Protein AF-A0A2P7EB23-F1 (afdb_monomer_lite)

Organism: NCBI:txid1910958

Foldseek 3Di:
DDDPDDLDPDAPVPDDLVSLVVLLVVCVPDDDPRNVVSQVSNVHDPVSSVVSVVVVCQCPDPPNQDPVNVVVVVVVVVVVVVVVVVVVVVVVVVVVVVVVVVVVVVVVVVVCVVDVPPPDD

Sequence (121 aa):
EGELVPARSSSAEEWDSSDKLAAVIQAAGLSGADLGAYCRERGLYPQQLARWRQAAEYANGLDAPSMADQKELQRKNQELIRQNRRLERELQKKEKALAEAAALLLLTKKFDSLWPQERET

Structure (mmCIF, N/CA/C/O backbone):
data_AF-A0A2P7EB23-F1
#
_entry.id   AF-A0A2P7EB23-F1
#
loop_
_atom_site.group_PDB
_atom_site.id
_atom_site.type_symbol
_atom_site.label_atom_id
_atom_site.label_alt_id
_atom_site.label_comp_id
_atom_site.label_asym_id
_atom_site.label_entity_id
_atom_site.label_seq_id
_atom_site.pdbx_PDB_ins_code
_atom_site.Cartn_x
_atom_site.Cartn_y
_atom_site.Cartn_z
_atom_site.occupancy
_atom_site.B_iso_or_equiv
_atom_site.auth_seq_id
_atom_site.auth_comp_id
_atom_site.auth_asym_id
_atom_site.auth_atom_id
_atom_site.pdbx_PDB_model_num
ATOM 1 N N . GLU A 1 1 ? 28.759 -16.636 -24.269 1.00 31.98 1 GLU A N 1
ATOM 2 C CA . GLU A 1 1 ? 27.754 -17.039 -25.271 1.00 31.98 1 GLU A CA 1
ATOM 3 C C . GLU A 1 1 ? 26.409 -16.512 -24.803 1.00 31.98 1 GLU A C 1
ATOM 5 O O . GLU A 1 1 ? 26.141 -16.584 -23.610 1.00 31.98 1 GLU A O 1
ATOM 10 N N . GLY A 1 2 ? 25.655 -15.845 -25.677 1.00 41.59 2 GLY A N 1
ATOM 11 C CA . GLY A 1 2 ? 24.358 -15.267 -25.328 1.00 41.59 2 GLY A CA 1
ATOM 12 C C . GLY A 1 2 ? 23.268 -16.286 -25.607 1.00 41.59 2 GLY A C 1
ATOM 13 O O . GLY A 1 2 ? 22.954 -16.530 -26.769 1.00 41.59 2 GLY A O 1
ATOM 14 N N . GLU A 1 3 ? 22.735 -16.904 -24.559 1.00 39.47 3 GLU A N 1
ATOM 15 C CA . GLU A 1 3 ? 21.598 -17.805 -24.691 1.00 39.47 3 GLU A CA 1
ATOM 16 C C . GLU A 1 3 ? 20.364 -16.979 -25.076 1.00 39.47 3 GLU A C 1
ATOM 18 O O . GLU A 1 3 ? 20.012 -15.997 -24.416 1.00 39.47 3 GLU A O 1
ATOM 23 N N . LEU A 1 4 ? 19.771 -17.314 -26.223 1.00 50.91 4 LEU A N 1
ATOM 24 C CA . LEU A 1 4 ? 18.562 -16.672 -26.718 1.00 50.91 4 LEU A CA 1
ATOM 25 C C . LEU A 1 4 ? 17.441 -16.940 -25.711 1.00 50.91 4 LEU A C 1
ATOM 27 O O . LEU A 1 4 ? 17.071 -18.092 -25.490 1.00 50.91 4 LEU A O 1
ATOM 31 N N . VAL A 1 5 ? 16.923 -15.854 -25.124 1.00 53.50 5 VAL A N 1
ATOM 32 C CA . VAL A 1 5 ? 15.712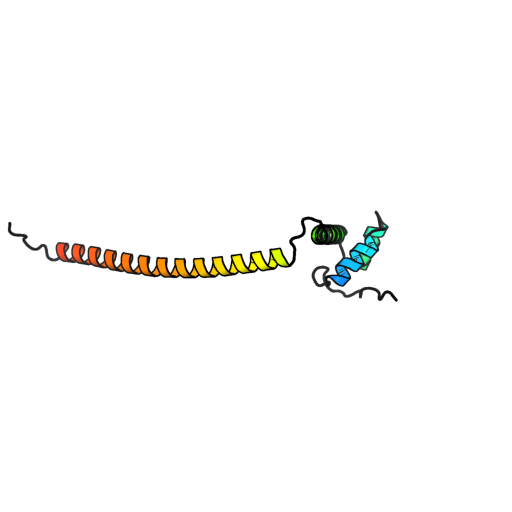 -15.825 -24.291 1.00 53.50 5 VAL A CA 1
ATOM 33 C C . VAL A 1 5 ? 14.680 -16.765 -24.910 1.00 53.50 5 VAL A C 1
ATOM 35 O O . VAL A 1 5 ? 14.418 -16.671 -26.117 1.00 53.50 5 VAL A O 1
ATOM 38 N N . PRO A 1 6 ? 14.133 -17.712 -24.136 1.00 49.56 6 PRO A N 1
ATOM 39 C CA . PRO A 1 6 ? 13.360 -18.783 -24.716 1.00 49.56 6 PRO A CA 1
ATOM 40 C C . PRO A 1 6 ? 12.095 -18.184 -25.330 1.00 49.56 6 PRO A C 1
ATOM 42 O O . PRO A 1 6 ? 11.395 -17.398 -24.694 1.00 49.56 6 PRO A O 1
ATOM 45 N N . ALA A 1 7 ? 11.785 -18.584 -26.564 1.00 47.66 7 ALA A N 1
ATOM 46 C CA . ALA A 1 7 ? 10.492 -18.351 -27.197 1.00 47.66 7 ALA A CA 1
ATOM 47 C C . ALA A 1 7 ? 9.418 -19.184 -26.468 1.00 47.66 7 ALA A C 1
ATOM 49 O O . ALA A 1 7 ? 8.852 -20.129 -27.013 1.00 47.66 7 ALA A O 1
ATOM 50 N N . ARG A 1 8 ? 9.202 -18.914 -25.177 1.00 51.22 8 ARG A N 1
ATOM 51 C CA . ARG A 1 8 ? 8.123 -19.517 -24.404 1.00 51.22 8 ARG A CA 1
ATOM 52 C C . ARG A 1 8 ? 6.855 -18.768 -24.764 1.00 51.22 8 ARG A C 1
ATOM 54 O O . ARG A 1 8 ? 6.814 -17.544 -24.760 1.00 51.22 8 ARG A O 1
ATOM 61 N N . SER A 1 9 ? 5.799 -19.527 -25.012 1.00 53.19 9 SER A N 1
ATOM 62 C CA . SER A 1 9 ? 4.414 -19.072 -25.147 1.00 53.19 9 SER A CA 1
ATOM 63 C C . SER A 1 9 ? 3.842 -18.465 -23.851 1.00 53.19 9 SER A C 1
ATOM 65 O O . SER A 1 9 ? 2.636 -18.524 -23.629 1.00 53.19 9 SER A O 1
ATOM 67 N N . SER A 1 10 ? 4.698 -17.964 -22.958 1.00 56.91 10 SER A N 1
ATOM 68 C CA . SER A 1 10 ? 4.335 -17.314 -21.707 1.00 56.91 10 SER A CA 1
ATOM 69 C C . SER A 1 10 ? 3.987 -15.861 -21.990 1.00 56.91 10 SER A C 1
ATOM 71 O O . SER A 1 10 ? 4.693 -15.179 -22.742 1.00 56.91 10 SER A O 1
ATOM 73 N N . SER A 1 11 ? 2.900 -15.385 -21.387 1.00 64.94 11 SER A N 1
ATOM 74 C CA . SER A 1 11 ? 2.479 -13.992 -21.513 1.00 64.94 11 SER A CA 1
ATOM 75 C C . SER A 1 11 ? 3.629 -13.049 -21.126 1.00 64.94 11 SER A C 1
ATOM 77 O O . SER A 1 11 ? 4.440 -13.369 -20.260 1.00 64.94 11 SER A O 1
ATOM 79 N N . ALA A 1 12 ? 3.724 -11.868 -21.744 1.00 66.56 12 ALA A N 1
ATOM 80 C CA . ALA A 1 12 ? 4.774 -10.881 -21.440 1.00 66.56 12 ALA A CA 1
ATOM 81 C C . ALA A 1 12 ? 4.867 -10.517 -19.936 1.00 66.56 12 ALA A C 1
ATOM 83 O O . ALA A 1 12 ? 5.878 -9.995 -19.462 1.00 66.56 12 ALA A O 1
ATOM 84 N N . GLU A 1 13 ?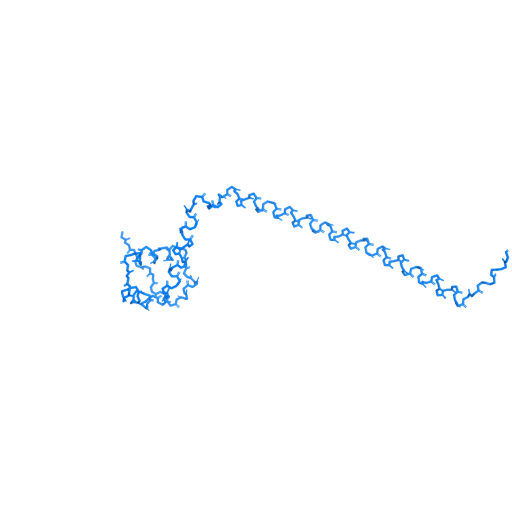 3.802 -10.772 -19.174 1.00 70.00 13 GLU A N 1
ATOM 85 C CA . GLU A 1 13 ? 3.747 -10.581 -17.727 1.00 70.00 13 GLU A CA 1
ATOM 86 C C . GLU A 1 13 ? 4.509 -11.665 -16.954 1.00 70.00 13 GLU A C 1
ATOM 88 O O . GLU A 1 13 ? 5.173 -11.327 -15.972 1.00 70.00 13 GLU A O 1
ATOM 93 N N . GLU A 1 14 ? 4.517 -12.905 -17.447 1.00 79.81 14 GLU A N 1
ATOM 94 C CA . GLU A 1 14 ? 5.216 -14.064 -16.868 1.00 79.81 14 GLU A CA 1
ATOM 95 C C . GLU A 1 14 ? 6.734 -14.055 -17.095 1.00 79.81 14 GLU A C 1
ATOM 97 O O . GLU A 1 14 ? 7.445 -14.855 -16.491 1.00 79.81 14 GLU A O 1
ATOM 102 N N . TRP A 1 15 ? 7.246 -13.155 -17.939 1.00 84.31 15 TRP A N 1
ATOM 103 C CA . TRP A 1 15 ? 8.684 -13.037 -18.180 1.00 84.31 15 TRP A CA 1
ATOM 104 C C . TRP A 1 15 ? 9.406 -12.584 -16.911 1.00 84.31 15 TRP A C 1
ATOM 106 O O . TRP A 1 15 ? 8.949 -11.669 -16.208 1.00 84.31 15 TRP A O 1
ATOM 116 N N . ASP A 1 16 ? 10.555 -13.191 -16.630 1.00 86.25 16 ASP A N 1
ATOM 117 C CA . ASP A 1 16 ? 11.375 -12.782 -15.500 1.00 86.25 16 ASP A CA 1
ATOM 118 C C . ASP A 1 16 ? 12.022 -11.401 -15.747 1.00 86.25 16 ASP A C 1
ATOM 120 O O . ASP A 1 16 ? 11.954 -10.816 -16.836 1.00 86.25 16 ASP A O 1
ATOM 124 N N . SER A 1 17 ? 12.604 -10.804 -14.705 1.00 86.19 17 SER A N 1
ATOM 125 C CA . SER A 1 17 ? 13.216 -9.476 -14.824 1.00 86.19 17 SER A CA 1
ATOM 126 C C . SER A 1 17 ? 14.448 -9.463 -15.734 1.00 86.19 17 SER A C 1
ATOM 128 O O . SER A 1 17 ? 14.761 -8.417 -16.304 1.00 86.19 17 SER A O 1
ATOM 130 N N . SER A 1 18 ? 15.141 -10.598 -15.866 1.00 87.19 18 SER A N 1
ATOM 13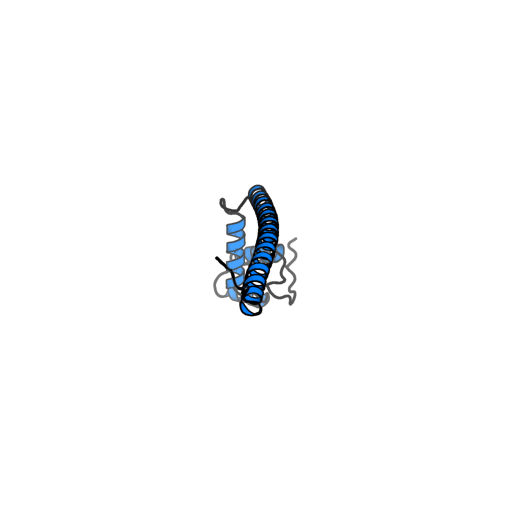1 C CA . SER A 1 18 ? 16.339 -10.736 -16.698 1.00 87.19 18 SER A CA 1
ATOM 132 C C . SER A 1 18 ? 15.966 -10.741 -18.179 1.00 87.19 18 SER A C 1
ATOM 134 O O . SER A 1 18 ? 16.527 -9.976 -18.962 1.00 87.19 18 SER A O 1
ATOM 136 N N . ASP A 1 19 ? 14.951 -11.516 -18.548 1.00 88.81 19 ASP A N 1
ATOM 137 C CA . ASP A 1 19 ? 14.403 -11.629 -19.895 1.00 88.81 19 ASP A CA 1
ATOM 138 C C . ASP A 1 19 ? 13.804 -10.300 -20.363 1.00 88.81 19 ASP A C 1
ATOM 140 O O . ASP A 1 19 ? 14.044 -9.858 -21.491 1.00 88.81 19 ASP A O 1
ATOM 144 N N . LYS A 1 20 ? 13.080 -9.602 -19.475 1.00 90.12 20 LYS A N 1
ATOM 145 C CA . LYS A 1 20 ? 12.561 -8.249 -19.743 1.00 90.12 20 LYS A CA 1
ATOM 146 C C . LYS A 1 20 ? 13.694 -7.263 -20.035 1.00 90.12 20 LYS A C 1
ATOM 148 O O . LYS A 1 20 ? 13.598 -6.487 -20.986 1.00 90.12 20 LYS A O 1
ATOM 153 N N . LEU A 1 21 ? 14.776 -7.306 -19.255 1.00 89.44 21 LEU A N 1
ATOM 154 C CA . LEU A 1 21 ? 15.943 -6.448 -19.466 1.00 89.44 21 LEU A CA 1
ATOM 155 C C . LEU A 1 21 ? 16.675 -6.798 -20.770 1.00 89.44 21 LEU A C 1
ATOM 157 O O . LEU A 1 21 ? 16.976 -5.902 -21.558 1.00 89.44 21 LEU A O 1
ATOM 161 N N . ALA A 1 22 ? 16.912 -8.084 -21.032 1.00 90.69 22 ALA A N 1
ATOM 162 C CA . ALA A 1 22 ? 17.531 -8.556 -22.267 1.00 90.69 22 ALA A CA 1
ATOM 163 C C . ALA A 1 22 ? 16.730 -8.107 -23.496 1.00 90.69 22 ALA A C 1
ATOM 165 O O . ALA A 1 22 ? 17.312 -7.637 -24.475 1.00 90.69 22 ALA A O 1
ATOM 166 N N . ALA A 1 23 ? 15.398 -8.167 -23.422 1.00 91.00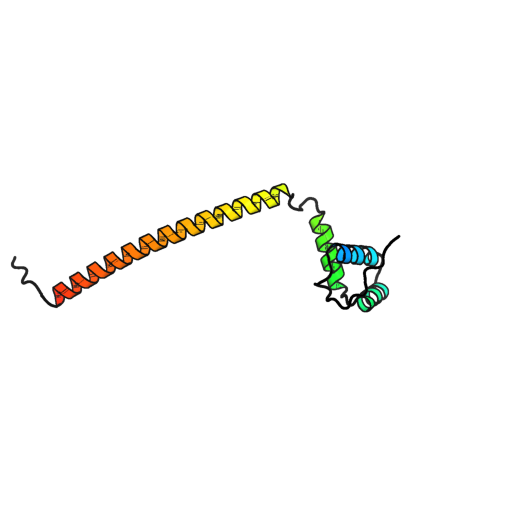 23 ALA A N 1
ATOM 167 C CA . ALA A 1 23 ? 14.538 -7.717 -24.503 1.00 91.00 23 ALA A CA 1
ATOM 168 C C . ALA A 1 23 ? 14.623 -6.205 -24.751 1.00 91.00 23 ALA A C 1
ATOM 170 O O . ALA A 1 23 ? 14.642 -5.783 -25.906 1.00 91.00 23 ALA A O 1
ATOM 171 N N . VAL A 1 24 ? 14.712 -5.396 -23.690 1.00 91.38 24 VAL A N 1
ATOM 172 C CA . VAL A 1 24 ? 14.924 -3.943 -23.796 1.00 91.38 24 VAL A CA 1
ATOM 173 C C . VAL A 1 24 ? 16.286 -3.626 -24.417 1.00 91.38 24 VAL A C 1
ATOM 175 O O . VAL A 1 24 ? 16.364 -2.757 -25.283 1.00 91.38 24 VAL A O 1
ATOM 178 N N . ILE A 1 25 ? 17.344 -4.345 -24.025 1.00 91.00 25 ILE A N 1
ATOM 179 C CA . ILE A 1 25 ? 18.699 -4.160 -24.569 1.00 91.00 25 ILE A CA 1
ATOM 180 C C . ILE A 1 25 ? 18.740 -4.524 -26.058 1.00 91.00 25 ILE A C 1
ATOM 182 O O . ILE A 1 25 ? 19.253 -3.750 -26.863 1.00 91.00 25 ILE A O 1
ATOM 186 N N . GLN A 1 26 ? 18.162 -5.665 -26.443 1.00 90.56 26 GLN A N 1
ATOM 187 C CA . GLN A 1 26 ? 18.097 -6.103 -27.843 1.00 90.56 26 GLN A CA 1
ATOM 188 C C . GLN A 1 26 ? 17.274 -5.138 -28.708 1.00 90.56 26 GLN A C 1
ATOM 190 O O . GLN A 1 26 ? 17.646 -4.851 -29.844 1.00 90.56 26 GLN A O 1
ATOM 195 N N . ALA A 1 27 ? 16.186 -4.592 -28.160 1.00 91.12 27 ALA A N 1
ATOM 196 C CA . ALA A 1 27 ? 15.333 -3.637 -28.858 1.00 91.12 27 ALA A CA 1
ATOM 197 C C . ALA A 1 27 ? 15.896 -2.205 -28.901 1.00 91.12 27 ALA A C 1
ATOM 199 O O . ALA A 1 27 ? 15.368 -1.380 -29.644 1.00 91.12 27 ALA A O 1
ATOM 200 N N . ALA A 1 28 ? 16.952 -1.886 -28.141 1.00 88.19 28 ALA A N 1
ATOM 201 C CA . ALA A 1 28 ? 17.457 -0.517 -27.998 1.00 88.19 28 ALA A CA 1
ATOM 202 C C . ALA A 1 28 ? 17.925 0.113 -29.323 1.00 88.19 28 ALA A C 1
ATOM 204 O O . ALA A 1 28 ? 17.836 1.330 -29.479 1.00 88.19 28 ALA A O 1
ATOM 205 N N . GLY A 1 29 ? 18.403 -0.705 -30.267 1.00 87.81 29 GLY A N 1
ATOM 206 C CA . GLY A 1 29 ? 18.826 -0.270 -31.603 1.00 87.81 29 GLY A CA 1
ATOM 207 C C . GLY A 1 29 ? 17.760 -0.403 -32.696 1.00 87.81 29 GLY A C 1
ATOM 208 O O . GLY A 1 29 ? 18.026 -0.034 -33.838 1.00 87.81 29 GLY A O 1
ATOM 209 N N . LEU A 1 30 ? 16.576 -0.941 -32.385 1.00 90.44 30 LEU A N 1
ATOM 210 C CA . LEU A 1 30 ? 15.527 -1.208 -33.372 1.00 90.44 30 LEU A CA 1
ATOM 211 C C . LEU A 1 30 ? 14.564 -0.024 -33.485 1.00 90.44 30 LEU A C 1
ATOM 213 O O . LEU A 1 30 ? 14.208 0.612 -32.494 1.00 90.44 30 LEU A O 1
ATOM 217 N N . SER A 1 31 ? 14.081 0.249 -34.697 1.00 88.06 31 SER A N 1
ATOM 218 C CA . SER A 1 31 ? 13.094 1.305 -34.938 1.00 88.06 31 SER A CA 1
ATOM 219 C C . SER A 1 31 ? 12.070 0.891 -35.995 1.00 88.06 31 SER A C 1
ATOM 221 O O . SER A 1 31 ? 12.303 -0.027 -36.779 1.00 88.06 31 SER A O 1
ATOM 223 N N .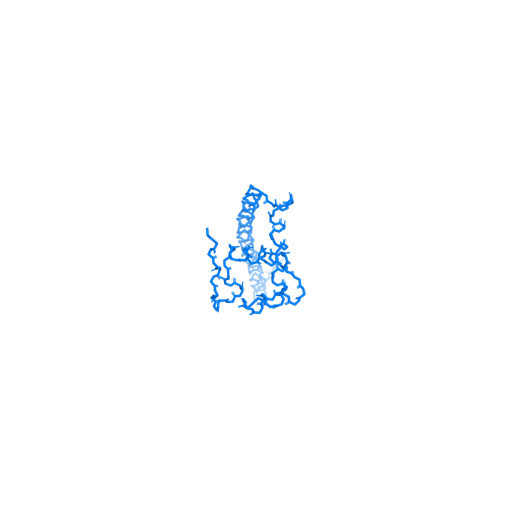 GLY A 1 32 ? 10.898 1.533 -35.985 1.00 86.75 32 GLY A N 1
ATOM 224 C CA . GLY A 1 32 ? 9.869 1.354 -37.013 1.00 86.75 32 GLY A CA 1
ATOM 225 C C . GLY A 1 32 ? 9.465 -0.108 -37.252 1.00 86.75 32 GLY A C 1
ATOM 226 O O . GLY A 1 32 ? 8.922 -0.772 -36.367 1.00 86.75 32 GLY A O 1
ATOM 227 N N . ALA A 1 33 ? 9.705 -0.591 -38.474 1.00 87.75 33 ALA A N 1
ATOM 228 C CA . ALA A 1 33 ? 9.321 -1.931 -38.912 1.00 87.75 33 ALA A CA 1
ATOM 229 C C . ALA A 1 33 ? 10.068 -3.045 -38.161 1.00 87.75 33 ALA A C 1
ATOM 231 O O . ALA A 1 33 ? 9.449 -4.058 -37.823 1.00 87.75 33 ALA A O 1
ATOM 232 N N . ASP A 1 34 ? 11.345 -2.830 -37.839 1.00 88.62 34 ASP A N 1
ATOM 233 C CA . ASP A 1 34 ? 12.204 -3.831 -37.196 1.00 88.62 34 ASP A CA 1
ATOM 234 C C . ASP A 1 34 ? 11.800 -4.053 -35.740 1.00 88.62 34 ASP A C 1
ATOM 236 O O . ASP A 1 34 ? 11.696 -5.189 -35.279 1.00 88.62 34 ASP A O 1
ATOM 240 N N . LEU A 1 35 ? 11.457 -2.969 -35.033 1.00 89.50 35 LEU A N 1
ATOM 241 C CA . LEU A 1 35 ? 10.900 -3.050 -33.682 1.00 89.50 35 LEU A CA 1
ATOM 242 C C . LEU A 1 35 ? 9.570 -3.817 -33.690 1.00 89.50 35 LEU A C 1
ATOM 244 O O . LEU A 1 35 ? 9.321 -4.654 -32.824 1.00 89.50 35 LEU A O 1
ATOM 248 N N . GLY A 1 36 ? 8.718 -3.554 -34.685 1.00 87.94 36 GLY A N 1
ATOM 249 C CA . GLY A 1 36 ? 7.447 -4.253 -34.850 1.00 87.94 36 GLY A CA 1
ATOM 250 C C . GLY A 1 36 ? 7.618 -5.743 -35.162 1.00 87.94 36 GLY A C 1
ATOM 251 O O . GLY A 1 36 ? 6.872 -6.560 -34.627 1.00 87.94 36 GLY A O 1
ATOM 252 N N . ALA A 1 37 ? 8.591 -6.108 -36.000 1.00 89.81 37 ALA A N 1
ATOM 253 C CA . ALA A 1 37 ? 8.912 -7.502 -36.307 1.00 89.81 37 ALA A CA 1
ATOM 254 C C . ALA A 1 37 ? 9.439 -8.242 -35.070 1.00 89.81 37 ALA A C 1
ATOM 256 O O . ALA A 1 37 ? 8.907 -9.295 -34.720 1.00 89.81 37 ALA A O 1
ATOM 257 N N . TYR A 1 38 ? 10.380 -7.625 -34.355 1.00 90.00 38 TYR A N 1
ATOM 258 C CA . TYR A 1 38 ? 10.929 -8.133 -33.100 1.00 90.00 38 TYR A CA 1
ATOM 259 C C . TYR A 1 38 ? 9.847 -8.376 -32.037 1.00 90.00 38 TYR A C 1
ATOM 261 O O . TYR A 1 38 ? 9.822 -9.423 -31.388 1.00 90.00 38 TYR A O 1
ATOM 269 N N . CYS A 1 39 ? 8.922 -7.423 -31.890 1.00 89.56 39 CYS A N 1
ATOM 270 C CA . CYS A 1 39 ? 7.784 -7.528 -30.982 1.00 89.56 39 CYS A CA 1
ATOM 271 C C . CYS A 1 39 ? 6.864 -8.701 -31.352 1.00 89.56 39 CYS A C 1
ATOM 273 O O . CYS A 1 39 ? 6.520 -9.507 -30.490 1.00 89.56 39 CYS A O 1
ATOM 275 N N . ARG A 1 40 ? 6.510 -8.845 -32.638 1.00 89.31 40 ARG A N 1
ATOM 276 C CA . ARG A 1 40 ? 5.629 -9.926 -33.113 1.00 89.31 40 ARG A CA 1
ATOM 277 C C . ARG A 1 40 ? 6.236 -11.314 -32.925 1.00 89.31 40 ARG A C 1
ATOM 279 O O . ARG A 1 40 ? 5.519 -12.206 -32.488 1.00 89.31 40 ARG A O 1
ATOM 286 N N . GLU A 1 41 ? 7.528 -11.488 -33.205 1.00 87.56 41 GLU A N 1
ATOM 287 C CA . GLU A 1 41 ? 8.227 -12.766 -32.983 1.00 87.56 41 GLU A CA 1
ATOM 288 C C . GLU A 1 41 ? 8.176 -13.228 -31.525 1.00 87.56 41 GLU A C 1
ATOM 290 O O . GLU A 1 41 ? 8.136 -14.425 -31.254 1.00 87.56 41 GLU A O 1
ATOM 295 N N . ARG A 1 42 ? 8.184 -12.280 -30.584 1.00 85.38 42 ARG A N 1
ATOM 296 C CA . ARG A 1 42 ? 8.273 -12.549 -29.142 1.00 85.38 42 ARG A CA 1
ATOM 297 C C . ARG A 1 42 ? 6.938 -12.411 -28.411 1.00 85.38 42 ARG A C 1
ATOM 299 O O . ARG A 1 42 ? 6.908 -12.519 -27.191 1.00 85.38 42 ARG A O 1
ATOM 306 N N . GLY A 1 43 ? 5.844 -12.152 -29.130 1.00 86.31 43 GLY A N 1
ATOM 307 C CA . GLY A 1 43 ? 4.531 -11.913 -28.521 1.00 86.31 43 GLY A CA 1
ATOM 308 C C . GLY A 1 43 ? 4.485 -10.665 -27.629 1.00 86.31 43 GLY A C 1
ATOM 309 O O . GLY A 1 43 ? 3.721 -10.620 -26.667 1.00 86.31 43 GLY A O 1
ATOM 310 N N . LEU A 1 44 ? 5.316 -9.665 -27.927 1.00 87.75 44 LEU A N 1
ATOM 311 C CA . LEU A 1 44 ? 5.418 -8.409 -27.190 1.00 87.75 44 LEU A CA 1
ATOM 312 C C . LEU A 1 44 ? 4.740 -7.267 -27.947 1.00 87.75 44 LEU A C 1
ATOM 314 O O . LEU A 1 44 ? 4.579 -7.300 -29.168 1.00 87.75 44 LEU A O 1
ATOM 318 N N . TYR A 1 45 ? 4.409 -6.209 -27.216 1.00 88.75 45 TYR A N 1
ATOM 319 C CA . TYR A 1 45 ? 3.997 -4.929 -27.779 1.00 88.75 45 TYR A CA 1
ATOM 320 C C . TYR A 1 45 ? 5.099 -3.876 -27.583 1.00 88.75 45 TYR A C 1
ATOM 322 O O . TYR A 1 45 ? 5.708 -3.827 -26.510 1.00 88.75 45 TYR A O 1
ATOM 330 N N . PRO A 1 46 ? 5.322 -2.964 -28.550 1.00 88.88 46 PRO A N 1
ATOM 331 C CA . PRO A 1 46 ? 6.294 -1.875 -28.408 1.00 88.88 46 PRO A CA 1
ATOM 332 C C . PRO A 1 46 ? 6.109 -1.049 -27.126 1.00 88.88 46 PRO A C 1
ATOM 334 O O . PRO A 1 46 ? 7.078 -0.624 -26.500 1.00 88.88 46 PRO A O 1
ATOM 337 N N . GLN A 1 47 ? 4.860 -0.870 -26.690 1.00 88.38 47 GLN A N 1
ATOM 338 C CA . GLN A 1 47 ? 4.512 -0.168 -25.455 1.00 88.38 47 GLN A CA 1
ATOM 339 C C . GLN A 1 47 ? 5.020 -0.897 -24.200 1.00 88.38 47 GLN A C 1
ATOM 341 O O . GLN A 1 47 ? 5.393 -0.245 -23.227 1.00 88.38 47 GLN A O 1
ATOM 346 N N . GLN A 1 48 ? 5.067 -2.234 -24.210 1.00 89.38 48 GLN A N 1
ATOM 347 C CA . GLN A 1 48 ? 5.598 -3.024 -23.093 1.00 89.38 48 GLN A CA 1
ATOM 348 C C . GLN A 1 48 ? 7.113 -2.849 -22.971 1.00 89.38 48 GLN A C 1
ATOM 350 O O . GLN A 1 48 ? 7.604 -2.593 -21.874 1.00 89.38 48 GLN A O 1
ATOM 355 N N . LEU A 1 49 ? 7.838 -2.885 -24.094 1.00 90.19 49 LEU A N 1
ATOM 356 C CA . LEU A 1 49 ? 9.278 -2.606 -24.120 1.00 90.19 49 LEU A CA 1
ATOM 357 C C . LEU A 1 49 ? 9.586 -1.182 -23.651 1.00 90.19 49 LEU A C 1
ATOM 359 O O . LEU A 1 49 ? 10.485 -0.986 -22.835 1.00 90.19 49 LEU A O 1
ATOM 363 N N . ALA A 1 50 ? 8.812 -0.194 -24.108 1.00 89.25 50 ALA A N 1
ATOM 364 C CA . ALA A 1 50 ? 8.957 1.189 -23.658 1.00 89.25 50 ALA A CA 1
ATOM 365 C C . ALA A 1 50 ? 8.737 1.319 -22.141 1.00 89.25 50 ALA A C 1
ATOM 367 O O . ALA A 1 50 ? 9.520 1.976 -21.455 1.00 89.25 50 ALA A O 1
ATOM 368 N N . ARG A 1 51 ? 7.720 0.639 -21.599 1.00 90.50 51 ARG A N 1
ATOM 369 C CA . ARG A 1 51 ? 7.450 0.607 -20.156 1.00 90.50 51 ARG A CA 1
ATOM 370 C C . ARG A 1 51 ? 8.597 -0.030 -19.370 1.00 90.50 51 ARG A C 1
ATOM 372 O O . ARG A 1 51 ? 8.979 0.495 -18.329 1.00 90.50 51 ARG A O 1
ATOM 379 N N . TRP A 1 52 ? 9.144 -1.149 -19.838 1.00 91.25 52 TRP A N 1
ATOM 380 C CA . TRP A 1 52 ? 10.264 -1.814 -19.162 1.00 91.25 52 TRP A CA 1
ATOM 381 C C . TRP A 1 52 ? 11.543 -0.990 -19.222 1.00 91.25 52 TRP A C 1
ATOM 383 O O . TRP A 1 52 ? 12.260 -0.914 -18.227 1.00 91.25 52 TRP A O 1
ATOM 393 N N . ARG A 1 53 ? 11.788 -0.307 -20.341 1.00 89.75 53 ARG A N 1
ATOM 394 C CA . ARG A 1 53 ? 12.888 0.648 -20.467 1.00 89.75 53 ARG A CA 1
ATOM 395 C C . ARG A 1 53 ? 12.771 1.778 -19.447 1.00 89.75 53 ARG A C 1
ATOM 397 O O . ARG A 1 53 ? 13.716 2.011 -18.706 1.00 89.75 53 ARG A O 1
ATOM 404 N N . GLN A 1 54 ? 11.604 2.414 -19.351 1.00 88.19 54 GLN A N 1
ATOM 405 C CA . GLN A 1 54 ? 11.359 3.472 -18.365 1.00 88.19 54 GLN A CA 1
ATOM 406 C C . GLN A 1 54 ? 11.522 2.970 -16.926 1.00 88.19 54 GLN A C 1
ATOM 408 O O . GLN A 1 54 ? 12.099 3.660 -16.094 1.00 88.19 54 GLN A O 1
ATOM 413 N N . ALA A 1 55 ? 11.048 1.757 -16.626 1.00 85.69 55 ALA A N 1
ATOM 414 C CA . ALA A 1 55 ? 11.223 1.157 -15.307 1.00 85.69 55 ALA A CA 1
ATOM 415 C C . ALA A 1 55 ? 12.704 0.901 -14.979 1.00 85.69 55 ALA A C 1
ATOM 417 O O . ALA A 1 55 ? 13.127 1.156 -13.853 1.00 85.69 55 ALA A O 1
ATOM 418 N N . ALA A 1 56 ? 13.496 0.438 -15.952 1.00 83.88 56 ALA A N 1
ATOM 419 C CA . ALA A 1 56 ? 14.934 0.236 -15.791 1.00 83.88 56 ALA A CA 1
ATOM 420 C C . ALA A 1 56 ? 15.694 1.564 -15.636 1.00 83.88 56 ALA A C 1
ATOM 422 O O . ALA A 1 56 ? 16.608 1.655 -14.820 1.00 83.88 56 ALA A O 1
ATOM 423 N N . GLU A 1 57 ? 15.309 2.601 -16.381 1.00 84.69 57 GLU A N 1
ATOM 424 C CA . GLU A 1 57 ? 15.876 3.949 -16.256 1.00 84.69 57 GLU A CA 1
ATOM 425 C C . GLU A 1 57 ? 15.540 4.563 -14.888 1.00 84.69 57 GLU A C 1
ATOM 427 O O . GLU A 1 57 ? 16.425 5.094 -14.225 1.00 84.69 57 GLU A O 1
ATOM 432 N N . TYR A 1 58 ? 14.296 4.420 -14.420 1.00 81.88 58 TYR A N 1
ATOM 433 C CA . TYR A 1 58 ? 13.867 4.909 -13.108 1.00 81.88 58 TYR A CA 1
ATOM 434 C C . TYR A 1 58 ? 14.563 4.178 -11.955 1.00 81.88 58 TYR A C 1
ATOM 436 O O . TYR A 1 58 ? 15.030 4.819 -11.020 1.00 81.88 58 TYR A O 1
ATOM 444 N N . ALA A 1 59 ? 14.683 2.849 -12.030 1.00 78.44 59 ALA A N 1
ATOM 445 C CA . ALA A 1 59 ? 15.346 2.049 -10.999 1.00 78.44 59 ALA A CA 1
ATOM 446 C C . ALA A 1 59 ? 16.850 2.349 -10.868 1.00 78.44 59 ALA A C 1
ATOM 448 O O . ALA A 1 59 ? 17.414 2.156 -9.796 1.00 78.44 59 ALA A O 1
ATOM 449 N N . ASN A 1 60 ? 17.488 2.818 -11.945 1.00 75.44 60 ASN A N 1
ATOM 450 C CA . ASN A 1 60 ? 18.898 3.215 -11.959 1.00 75.44 60 ASN A CA 1
ATOM 451 C C . ASN A 1 60 ? 19.097 4.739 -11.865 1.00 75.44 60 ASN A C 1
ATOM 453 O O . ASN A 1 60 ? 20.230 5.216 -11.941 1.00 75.44 60 ASN A O 1
ATOM 457 N N . GLY A 1 61 ? 18.014 5.509 -11.745 1.00 76.94 61 GLY A N 1
ATOM 458 C CA . GLY A 1 61 ? 18.069 6.957 -11.602 1.00 76.94 61 GLY A CA 1
ATOM 459 C C . GLY A 1 61 ? 18.655 7.369 -10.251 1.00 76.94 61 GLY A C 1
ATOM 460 O O . GLY A 1 61 ? 18.575 6.632 -9.273 1.00 76.94 61 GLY A O 1
ATOM 461 N N . LEU A 1 62 ? 19.210 8.581 -10.182 1.00 64.25 62 LEU A N 1
ATOM 462 C CA . LEU A 1 62 ? 19.729 9.170 -8.937 1.00 64.25 62 LEU A CA 1
ATOM 463 C C . LEU A 1 62 ? 18.648 9.312 -7.848 1.00 64.25 62 LEU A C 1
ATOM 465 O O . LEU A 1 62 ? 18.975 9.315 -6.666 1.00 64.25 62 LEU A O 1
ATOM 469 N N . ASP A 1 63 ? 17.378 9.384 -8.255 1.00 67.12 63 ASP A N 1
ATOM 470 C CA . ASP A 1 63 ? 16.209 9.477 -7.374 1.00 67.12 63 ASP A CA 1
ATOM 471 C C . ASP A 1 63 ? 15.626 8.103 -6.989 1.00 67.12 63 ASP A C 1
ATOM 473 O O . ASP A 1 63 ? 14.593 8.032 -6.316 1.00 67.12 63 ASP A O 1
ATOM 477 N N . ALA A 1 64 ? 16.241 6.998 -7.430 1.00 70.12 64 ALA A N 1
ATOM 478 C CA . ALA A 1 64 ? 15.802 5.667 -7.040 1.00 70.12 64 ALA A CA 1
ATOM 479 C C . ALA A 1 64 ? 16.017 5.489 -5.526 1.00 70.12 64 ALA A C 1
ATOM 481 O O . ALA A 1 64 ? 17.133 5.702 -5.039 1.00 70.12 64 ALA A O 1
ATOM 482 N N . PRO A 1 65 ? 14.981 5.097 -4.760 1.00 69.62 65 PRO A N 1
ATOM 483 C CA . PRO A 1 65 ?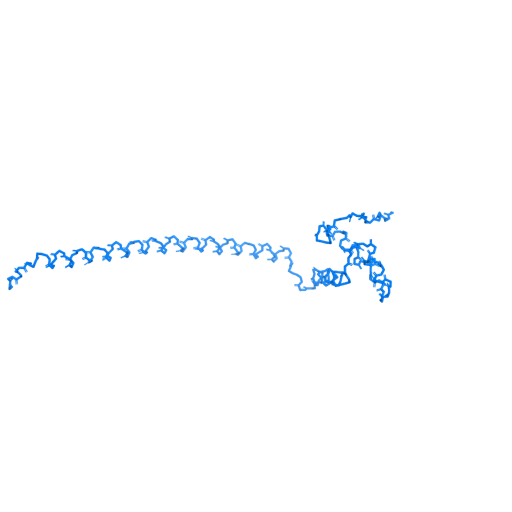 15.120 4.923 -3.323 1.00 69.62 65 PRO A CA 1
ATOM 484 C C . PRO A 1 65 ? 16.183 3.865 -3.042 1.00 69.62 65 PRO A C 1
ATOM 486 O O . PRO A 1 65 ? 16.137 2.754 -3.580 1.00 69.62 65 PRO A O 1
ATOM 489 N N . SER A 1 66 ? 17.135 4.202 -2.176 1.00 79.31 66 SER A N 1
ATOM 490 C CA . SER A 1 66 ? 18.156 3.254 -1.755 1.00 79.31 66 SER A CA 1
ATOM 491 C C . SER A 1 66 ? 17.505 2.065 -1.046 1.00 79.31 66 SER A C 1
ATOM 493 O O . SER A 1 66 ? 16.451 2.178 -0.414 1.00 79.31 66 SER A O 1
ATOM 495 N N . MET A 1 67 ? 18.178 0.913 -1.056 1.00 79.44 67 MET A N 1
ATOM 496 C CA . MET A 1 67 ? 17.776 -0.242 -0.243 1.00 79.44 67 MET A CA 1
ATOM 497 C C . MET A 1 67 ? 17.631 0.123 1.245 1.00 79.44 67 MET A C 1
ATOM 499 O O . MET A 1 67 ? 16.815 -0.467 1.957 1.00 79.44 67 MET A O 1
ATOM 503 N N . ALA A 1 68 ? 18.403 1.108 1.721 1.00 82.88 68 ALA A N 1
ATOM 504 C CA . ALA A 1 68 ? 18.263 1.660 3.065 1.00 82.88 68 ALA A CA 1
ATOM 505 C C . ALA A 1 68 ? 16.923 2.395 3.250 1.00 82.88 68 ALA A C 1
ATOM 507 O O . ALA A 1 68 ? 16.200 2.097 4.204 1.00 82.88 68 ALA A O 1
ATOM 508 N N . ASP A 1 69 ? 16.557 3.263 2.305 1.00 85.56 69 ASP A N 1
ATOM 509 C CA . ASP A 1 69 ? 15.308 4.034 2.321 1.00 85.56 69 ASP A CA 1
ATOM 510 C C . ASP A 1 69 ? 14.095 3.105 2.263 1.00 85.56 69 ASP A C 1
ATOM 512 O O . ASP A 1 69 ? 13.133 3.251 3.021 1.00 85.56 69 ASP A O 1
ATOM 516 N N . GLN A 1 70 ? 14.164 2.072 1.421 1.00 85.44 70 GLN A N 1
ATOM 517 C CA . GLN A 1 70 ? 13.096 1.087 1.296 1.00 85.44 70 GLN A CA 1
ATOM 518 C C . GLN A 1 70 ? 12.904 0.291 2.596 1.00 85.44 70 GLN A C 1
ATOM 520 O O . GLN A 1 70 ? 11.772 0.052 3.028 1.00 85.44 70 GLN A O 1
ATOM 525 N N . LYS A 1 71 ? 14.000 -0.072 3.273 1.00 89.31 71 LYS A N 1
ATOM 526 C CA . LYS A 1 71 ? 13.955 -0.750 4.576 1.00 89.31 71 LYS A CA 1
ATOM 527 C C . LYS A 1 71 ? 13.413 0.161 5.679 1.00 89.31 71 LYS A C 1
ATOM 529 O O . LYS A 1 71 ? 12.678 -0.308 6.552 1.00 89.31 71 LYS A O 1
ATOM 534 N N . GLU A 1 72 ? 13.754 1.445 5.660 1.00 92.81 72 GLU A N 1
ATOM 535 C CA . GLU A 1 72 ? 13.210 2.427 6.600 1.00 92.81 72 GLU A CA 1
ATOM 536 C C . GLU A 1 72 ? 11.702 2.621 6.397 1.00 92.81 72 GLU A C 1
ATOM 538 O O . GLU A 1 72 ? 10.938 2.555 7.364 1.00 92.81 72 GLU A O 1
ATOM 543 N N . LEU A 1 73 ? 11.256 2.766 5.147 1.00 92.62 73 LEU A N 1
ATOM 544 C CA . LEU A 1 73 ? 9.836 2.850 4.798 1.00 92.62 73 LEU A CA 1
ATOM 545 C C . LEU A 1 73 ? 9.061 1.617 5.272 1.00 92.62 73 LEU A C 1
ATOM 547 O O . LEU A 1 73 ? 7.994 1.758 5.869 1.00 92.62 73 LEU A O 1
ATOM 551 N N . GLN A 1 74 ? 9.611 0.414 5.085 1.00 94.19 74 GLN A N 1
ATOM 552 C CA . GLN A 1 74 ? 8.996 -0.817 5.591 1.00 94.19 74 GLN A CA 1
ATOM 553 C C . GLN A 1 74 ? 8.865 -0.818 7.118 1.00 94.19 74 GLN A C 1
ATOM 555 O O . GLN A 1 74 ? 7.821 -1.208 7.642 1.00 94.19 74 GLN A O 1
ATOM 560 N N . ARG A 1 75 ? 9.891 -0.358 7.845 1.00 95.38 75 ARG A N 1
ATOM 561 C CA . ARG A 1 75 ? 9.840 -0.249 9.313 1.00 95.38 75 ARG A CA 1
ATOM 562 C C . ARG A 1 75 ? 8.762 0.733 9.767 1.00 95.38 75 ARG A C 1
ATOM 564 O O . ARG A 1 75 ? 7.945 0.369 10.611 1.00 95.38 75 ARG A O 1
ATOM 571 N N . LYS A 1 76 ? 8.716 1.928 9.169 1.00 96.44 76 LYS A N 1
ATOM 572 C CA . LYS A 1 76 ? 7.685 2.942 9.455 1.00 96.44 76 LYS A CA 1
ATOM 573 C C . LYS A 1 76 ? 6.284 2.407 9.169 1.00 96.44 76 LYS A C 1
ATOM 575 O O . LYS A 1 76 ? 5.378 2.579 9.978 1.00 96.44 76 LYS A O 1
ATOM 580 N N . ASN A 1 77 ? 6.109 1.695 8.057 1.00 97.06 77 ASN A N 1
ATOM 581 C CA . ASN A 1 77 ? 4.830 1.090 7.699 1.00 97.06 77 ASN A CA 1
ATOM 582 C C . ASN A 1 77 ? 4.386 0.039 8.736 1.00 97.06 77 ASN A C 1
ATOM 584 O O . ASN A 1 77 ? 3.254 0.076 9.216 1.00 97.06 77 ASN A O 1
ATOM 588 N N . GLN A 1 78 ? 5.296 -0.841 9.169 1.00 97.44 78 GLN A N 1
ATOM 589 C CA . GLN A 1 78 ? 5.002 -1.820 10.222 1.00 97.44 78 GLN A CA 1
ATOM 590 C C . GLN A 1 78 ? 4.638 -1.160 11.556 1.00 97.44 78 GLN A C 1
ATOM 592 O O . GLN A 1 78 ? 3.757 -1.654 12.264 1.00 97.44 78 GLN A O 1
ATOM 597 N N . GLU A 1 79 ? 5.304 -0.064 11.914 1.00 97.50 79 GLU A N 1
ATOM 598 C CA . GLU A 1 79 ? 4.980 0.699 13.116 1.00 97.50 79 GLU A CA 1
ATOM 599 C C . GLU A 1 79 ? 3.580 1.315 13.033 1.00 97.50 79 GLU A C 1
ATOM 601 O O . GLU A 1 79 ? 2.778 1.120 13.950 1.00 97.50 79 GLU A O 1
ATOM 606 N N . LEU A 1 80 ? 3.242 1.953 11.911 1.00 97.94 80 LEU A N 1
ATOM 607 C CA . LEU A 1 80 ? 1.910 2.513 11.673 1.00 97.94 80 LEU A CA 1
ATOM 608 C C . LEU A 1 80 ? 0.817 1.444 11.750 1.00 97.94 80 LEU A C 1
ATOM 610 O O . LEU A 1 80 ? -0.199 1.662 12.406 1.00 97.94 80 LEU A O 1
ATOM 614 N N . ILE A 1 81 ? 1.033 0.259 11.168 1.00 98.06 81 ILE A N 1
ATOM 615 C CA . ILE A 1 81 ? 0.080 -0.861 11.265 1.00 98.06 81 ILE A CA 1
ATOM 616 C C . ILE A 1 81 ? -0.137 -1.275 12.728 1.00 98.06 81 ILE A C 1
ATOM 618 O O . ILE A 1 81 ? -1.267 -1.543 13.143 1.00 98.06 81 ILE A O 1
ATOM 622 N N . ARG A 1 82 ? 0.930 -1.336 13.536 1.00 97.88 82 ARG A N 1
ATOM 623 C CA . ARG A 1 82 ? 0.818 -1.678 14.966 1.00 97.88 82 ARG A CA 1
ATOM 624 C C . ARG A 1 82 ? 0.053 -0.609 15.738 1.00 97.88 82 ARG A C 1
ATOM 626 O O . ARG A 1 82 ? -0.807 -0.958 16.547 1.00 97.88 82 ARG A O 1
ATOM 633 N N . GLN A 1 83 ? 0.357 0.663 15.489 1.00 98.00 83 GLN A N 1
ATOM 634 C CA . GLN A 1 83 ? -0.334 1.787 16.117 1.00 98.00 83 GLN A CA 1
ATOM 635 C C . GLN A 1 83 ? -1.817 1.789 15.748 1.00 98.00 83 GLN A C 1
ATOM 637 O O . GLN A 1 83 ? -2.660 1.874 16.635 1.00 98.00 83 GLN A O 1
ATOM 642 N N . ASN A 1 84 ? -2.137 1.595 14.470 1.00 98.25 84 ASN A N 1
ATOM 643 C CA . ASN A 1 84 ? -3.508 1.551 13.984 1.00 98.25 84 ASN A CA 1
ATOM 644 C C . ASN A 1 84 ? -4.315 0.438 14.676 1.00 98.25 84 ASN A C 1
ATOM 646 O O . ASN A 1 84 ? -5.313 0.727 15.326 1.00 98.25 84 ASN A O 1
ATOM 650 N N . ARG A 1 85 ? -3.789 -0.795 14.721 1.00 98.25 85 ARG A N 1
ATOM 651 C CA . ARG A 1 85 ? -4.430 -1.913 15.444 1.00 98.25 85 ARG A CA 1
ATOM 652 C C . ARG A 1 85 ? -4.624 -1.645 16.936 1.00 98.25 85 ARG A C 1
ATOM 654 O O . ARG A 1 85 ? -5.588 -2.119 17.538 1.00 98.25 85 ARG A O 1
ATOM 661 N N . ARG A 1 86 ? -3.675 -0.957 17.578 1.00 98.12 86 ARG A N 1
ATOM 662 C CA . ARG A 1 86 ? -3.805 -0.578 18.990 1.00 98.12 86 ARG A CA 1
ATOM 663 C C . ARG A 1 86 ? -4.947 0.421 19.165 1.00 98.12 86 ARG A C 1
ATOM 665 O O . ARG A 1 86 ? -5.792 0.209 20.031 1.00 98.12 86 ARG A O 1
ATOM 672 N N . LEU A 1 87 ? -4.967 1.465 18.340 1.00 98.44 87 LEU A N 1
ATOM 673 C CA . LEU A 1 87 ? -5.990 2.505 18.372 1.00 98.44 87 LEU A CA 1
ATOM 674 C C . LEU A 1 87 ? -7.380 1.934 18.081 1.00 98.44 87 LEU A C 1
ATOM 676 O O . LEU A 1 87 ? -8.309 2.238 18.819 1.00 98.44 87 LEU A O 1
ATOM 680 N N . GLU A 1 88 ? -7.517 1.038 17.103 1.00 98.19 88 GLU A N 1
ATOM 681 C CA . GLU A 1 88 ? -8.778 0.345 16.802 1.00 98.19 88 GLU A CA 1
ATOM 682 C C . GLU A 1 88 ? -9.317 -0.429 18.013 1.00 98.19 88 GLU A C 1
ATOM 684 O O . GLU A 1 88 ? -10.498 -0.340 18.342 1.00 98.19 88 GLU A O 1
ATOM 689 N N . ARG A 1 89 ? -8.457 -1.154 18.741 1.00 98.25 89 ARG A N 1
ATOM 690 C CA . ARG A 1 89 ? -8.876 -1.882 19.954 1.00 98.25 89 ARG A CA 1
ATOM 691 C C . ARG A 1 89 ? -9.287 -0.944 21.081 1.00 98.25 89 ARG A C 1
ATOM 693 O O . ARG A 1 89 ? -10.220 -1.248 21.824 1.00 98.25 89 ARG A O 1
ATOM 700 N N . GLU A 1 90 ? -8.560 0.154 21.265 1.00 97.88 90 GLU A N 1
ATOM 701 C CA . GLU A 1 90 ? -8.910 1.164 22.267 1.00 97.88 90 GLU A CA 1
ATOM 702 C C . GLU A 1 90 ? -10.245 1.834 21.920 1.00 97.88 90 GLU A C 1
ATOM 704 O O . GLU A 1 90 ? -11.076 2.021 22.811 1.00 97.88 90 GLU A O 1
ATOM 709 N N . LEU A 1 91 ? -10.482 2.117 20.636 1.00 98.25 91 LEU A N 1
ATOM 710 C CA . LEU A 1 91 ? -11.745 2.641 20.123 1.00 98.25 91 LEU A CA 1
ATOM 711 C C . LEU A 1 91 ? -12.898 1.667 20.401 1.00 98.25 91 LEU A C 1
ATOM 713 O O . LEU A 1 91 ? -13.855 2.048 21.067 1.00 98.25 91 LEU A O 1
ATOM 717 N N . GLN A 1 92 ? -12.759 0.393 20.023 1.00 98.06 92 GLN A N 1
ATOM 718 C CA . GLN A 1 92 ? -13.787 -0.634 20.249 1.00 98.06 92 GLN A CA 1
ATOM 719 C C . GLN A 1 92 ? -14.163 -0.788 21.728 1.00 98.06 92 GLN A C 1
ATOM 721 O O . GLN A 1 92 ? -15.337 -0.927 22.071 1.00 98.06 92 GLN A O 1
ATOM 726 N N . LYS A 1 93 ? -13.178 -0.750 22.635 1.00 98.06 93 LYS A N 1
ATOM 727 C CA . LYS A 1 93 ? -13.446 -0.812 24.081 1.00 98.06 93 LYS A CA 1
ATOM 728 C C . LYS A 1 93 ? -14.243 0.399 24.562 1.00 98.06 93 LYS A C 1
ATOM 730 O O . LYS A 1 93 ? -15.159 0.238 25.366 1.00 98.06 93 LYS A O 1
ATOM 735 N N . LYS A 1 94 ? -13.898 1.595 24.077 1.00 97.88 94 LYS A N 1
ATOM 736 C CA . LYS A 1 94 ? -14.605 2.837 24.417 1.00 97.88 94 LYS A CA 1
ATOM 737 C C . LYS A 1 94 ? -16.025 2.844 23.859 1.00 97.88 94 LYS A C 1
ATOM 739 O O . LYS A 1 94 ? -16.946 3.182 24.592 1.00 97.88 94 LYS A O 1
ATOM 744 N N . GLU A 1 95 ? -16.215 2.417 22.615 1.00 97.94 95 GLU A N 1
ATOM 745 C CA . GLU A 1 95 ? -17.538 2.293 21.992 1.00 97.94 95 GLU A CA 1
ATOM 746 C C . GLU A 1 95 ? -18.424 1.291 22.734 1.00 97.94 95 GLU A C 1
ATOM 748 O O . GLU A 1 95 ? -19.591 1.583 22.985 1.00 97.94 95 GLU A O 1
ATOM 753 N N . LYS A 1 96 ? -17.870 0.148 23.161 1.00 97.94 96 LYS A N 1
ATOM 754 C CA . LYS A 1 96 ? -18.610 -0.836 23.961 1.00 97.94 96 LYS A CA 1
ATOM 755 C C . LYS A 1 96 ? -19.064 -0.257 25.304 1.00 97.94 96 LYS A C 1
ATOM 757 O O . LYS A 1 96 ? -20.238 -0.367 25.640 1.00 97.94 96 LYS A O 1
ATOM 762 N N . ALA A 1 97 ? -18.164 0.395 26.042 1.00 97.44 97 ALA A N 1
ATOM 763 C CA . ALA A 1 97 ? -18.510 1.032 27.314 1.00 97.44 97 ALA A CA 1
ATOM 764 C C . ALA A 1 97 ? -19.552 2.153 27.134 1.00 97.44 97 ALA A C 1
ATOM 766 O O . ALA A 1 97 ? -20.460 2.302 27.951 1.00 97.44 97 ALA A O 1
ATOM 767 N N . LEU A 1 98 ? -19.455 2.916 26.042 1.00 97.88 98 LEU A N 1
ATOM 768 C CA . LEU A 1 98 ? -20.426 3.952 25.694 1.00 97.88 98 LEU A CA 1
ATOM 769 C C . LEU A 1 98 ? -21.799 3.342 25.375 1.00 97.88 98 LEU A C 1
ATOM 771 O O . LEU A 1 98 ? -22.810 3.828 25.879 1.00 97.88 98 LEU A O 1
ATOM 775 N N . ALA A 1 99 ? -21.845 2.258 24.597 1.00 97.81 99 ALA A N 1
ATOM 776 C CA . ALA A 1 99 ? -23.079 1.535 24.296 1.00 97.81 99 ALA A CA 1
ATOM 777 C C . ALA A 1 99 ? -23.732 0.945 25.558 1.00 97.81 99 ALA A C 1
ATOM 779 O O . ALA A 1 99 ? -24.947 1.048 25.718 1.00 97.81 99 ALA A O 1
ATOM 780 N N . GLU A 1 100 ? -22.943 0.380 26.475 1.00 97.19 100 GLU A N 1
ATOM 781 C CA . GLU A 1 100 ? -23.437 -0.119 27.765 1.00 97.19 100 GLU A CA 1
ATOM 782 C C . GLU A 1 100 ? -24.032 1.016 28.615 1.00 97.19 100 GLU A C 1
ATOM 784 O O . GLU A 1 100 ? -25.149 0.886 29.119 1.00 97.19 100 GLU A O 1
ATOM 789 N N . ALA A 1 101 ? -23.353 2.165 28.707 1.00 97.56 101 ALA A N 1
ATOM 790 C CA . ALA A 1 101 ? -23.876 3.339 29.408 1.00 97.56 101 ALA A CA 1
ATOM 791 C C . ALA A 1 101 ? -25.179 3.863 28.775 1.00 97.56 101 ALA A C 1
ATOM 793 O O . ALA A 1 101 ? -26.143 4.159 29.484 1.00 97.56 101 ALA A O 1
ATOM 794 N N . ALA A 1 102 ? -25.245 3.929 27.442 1.00 97.25 102 ALA A N 1
ATOM 795 C CA . ALA A 1 102 ? -26.453 4.324 26.723 1.00 97.25 102 ALA A CA 1
ATOM 796 C C . ALA A 1 102 ? -27.615 3.342 26.962 1.00 97.25 102 ALA A C 1
ATOM 798 O O . ALA A 1 102 ? -28.754 3.772 27.151 1.00 97.25 102 ALA A O 1
ATOM 799 N N . ALA A 1 103 ? -27.338 2.035 27.007 1.00 97.00 103 ALA A N 1
ATOM 800 C CA . ALA A 1 103 ? -28.338 1.015 27.307 1.00 97.00 103 ALA A CA 1
ATOM 801 C C . ALA A 1 103 ? -28.883 1.148 28.737 1.00 97.00 103 ALA A C 1
ATOM 803 O O . ALA A 1 103 ? -30.099 1.072 28.926 1.00 97.00 103 ALA A O 1
ATOM 804 N N . LEU A 1 104 ? -28.016 1.408 29.724 1.00 96.81 104 LEU A N 1
ATOM 805 C CA . LEU A 1 104 ? -28.433 1.663 31.106 1.00 96.81 104 LEU A CA 1
ATOM 806 C C . LEU A 1 104 ? -29.332 2.903 31.208 1.00 96.81 104 LEU A C 1
ATOM 808 O O . LEU A 1 104 ? -30.393 2.822 31.820 1.00 96.81 104 LEU A O 1
ATOM 812 N N . LEU A 1 105 ? -28.964 4.012 30.554 1.00 96.88 105 LEU A N 1
ATOM 813 C CA . LEU A 1 105 ? -29.788 5.230 30.509 1.00 96.88 105 LEU A CA 1
ATOM 814 C C . LEU A 1 105 ? -31.151 5.003 29.840 1.00 96.88 105 LEU A C 1
ATOM 816 O O . LEU A 1 105 ? -32.163 5.578 30.242 1.00 96.88 105 LEU A O 1
ATOM 820 N N . LEU A 1 106 ? -31.196 4.171 28.799 1.00 96.62 106 LEU A N 1
ATOM 821 C CA . LEU A 1 106 ? -32.452 3.833 28.137 1.00 96.62 106 LEU A CA 1
ATOM 822 C C . LEU A 1 106 ? -33.339 2.963 29.038 1.00 96.62 106 LEU A C 1
ATOM 824 O O . LEU A 1 106 ? -34.558 3.139 29.058 1.00 96.62 106 LEU A O 1
ATOM 828 N N . LEU A 1 107 ? -32.734 2.026 29.772 1.00 94.81 107 LEU A N 1
ATOM 829 C CA . LEU A 1 107 ? -33.440 1.137 30.688 1.00 94.81 107 LEU A CA 1
ATOM 830 C C . LEU A 1 107 ? -34.018 1.906 31.880 1.00 94.81 107 LEU A C 1
ATOM 832 O O . LEU A 1 107 ? -35.184 1.693 32.200 1.00 94.81 107 LEU A O 1
ATOM 836 N N . THR A 1 108 ? -33.259 2.829 32.484 1.00 93.56 108 THR A N 1
ATOM 837 C CA . THR A 1 108 ? -33.760 3.682 33.578 1.00 93.56 108 THR A CA 1
ATOM 838 C C . THR A 1 108 ? -34.921 4.547 33.111 1.00 93.56 108 THR A C 1
ATOM 840 O O . THR A 1 108 ? -35.969 4.551 33.747 1.00 93.56 108 THR A O 1
ATOM 843 N N . LYS A 1 109 ? -34.811 5.173 31.933 1.00 94.06 109 LYS A N 1
ATOM 844 C CA . LYS A 1 109 ? -35.917 5.950 31.356 1.00 94.06 109 LYS A CA 1
ATOM 845 C C . LYS A 1 109 ? -37.175 5.101 31.124 1.00 94.06 109 LYS A C 1
ATOM 847 O O . LYS A 1 109 ? -38.285 5.567 31.372 1.00 94.06 109 LYS A O 1
ATOM 852 N N . LYS A 1 110 ? -37.022 3.866 30.628 1.00 92.31 110 LYS A N 1
ATOM 853 C CA . LYS A 1 110 ? -38.155 2.942 30.441 1.00 92.31 110 LYS A CA 1
ATOM 854 C C . LYS A 1 110 ? -38.761 2.514 31.775 1.00 92.31 110 LYS A C 1
ATOM 856 O O . LYS A 1 110 ? -39.982 2.491 31.889 1.00 92.31 110 LYS A O 1
ATOM 861 N N . PHE A 1 111 ? -37.929 2.201 32.763 1.00 93.81 111 PHE A N 1
ATOM 862 C CA . PHE A 1 111 ? -38.372 1.853 34.109 1.00 93.81 111 PHE A CA 1
ATOM 863 C C . PHE A 1 111 ? -39.187 2.990 34.736 1.00 93.81 111 PHE A C 1
ATOM 865 O O . PHE A 1 111 ? -40.329 2.751 35.115 1.00 93.81 111 PHE A O 1
ATOM 872 N N . ASP A 1 112 ? -38.672 4.222 34.709 1.00 90.62 112 ASP A N 1
ATOM 873 C CA . ASP A 1 112 ? -39.365 5.416 35.216 1.00 90.62 112 ASP A CA 1
ATOM 874 C C . ASP A 1 112 ? -40.702 5.673 34.499 1.00 90.62 112 ASP A C 1
ATOM 876 O O . ASP A 1 112 ? -41.641 6.194 35.092 1.00 90.62 112 ASP A O 1
ATOM 880 N N . SER A 1 113 ? -40.816 5.311 33.214 1.00 91.62 113 SER A N 1
ATOM 881 C CA . SER A 1 113 ? -42.074 5.458 32.467 1.00 91.62 113 SER A CA 1
ATOM 882 C C . SER A 1 113 ? -43.129 4.397 32.803 1.00 91.62 113 SER A C 1
ATOM 884 O O . SER A 1 113 ? -44.320 4.678 32.702 1.00 91.62 113 SER A O 1
ATOM 886 N N . LEU A 1 114 ? -42.703 3.182 33.170 1.00 90.06 114 LEU A N 1
ATOM 887 C CA . LEU A 1 114 ? -43.592 2.062 33.512 1.00 90.06 114 LEU A CA 1
ATOM 888 C C . LEU A 1 114 ? -43.986 2.079 34.989 1.00 90.06 114 LEU A C 1
ATOM 890 O O . LEU A 1 114 ? -45.120 1.755 35.330 1.00 90.06 114 LEU A O 1
ATOM 894 N N . TRP A 1 115 ? -43.054 2.493 35.843 1.00 86.50 115 TRP A N 1
ATOM 895 C CA . TRP A 1 115 ? -43.275 2.806 37.245 1.00 86.50 115 TRP A CA 1
ATOM 896 C C . TRP A 1 115 ? -42.939 4.276 37.465 1.00 86.50 115 TRP A C 1
ATOM 898 O O . TRP A 1 115 ? -41.844 4.577 37.950 1.00 86.50 115 TRP A O 1
ATOM 908 N N . PRO A 1 116 ? -43.867 5.199 37.139 1.00 76.19 116 PRO A N 1
ATOM 909 C CA . PRO A 1 116 ? -43.769 6.557 37.633 1.00 76.19 116 PRO A CA 1
ATOM 910 C C . PRO A 1 116 ? -43.786 6.444 39.153 1.00 76.19 116 PRO A C 1
ATOM 912 O O . PRO A 1 116 ? -44.833 6.212 39.754 1.00 76.19 116 PRO A O 1
ATOM 915 N N . GLN A 1 117 ? -42.618 6.519 39.790 1.00 66.00 117 GLN A N 1
ATOM 916 C CA . GLN A 1 117 ? -42.607 6.797 41.211 1.00 66.00 117 GLN A CA 1
ATOM 917 C C . GLN A 1 117 ? -43.303 8.144 41.353 1.00 66.00 117 GLN A C 1
ATOM 919 O O . GLN A 1 117 ? -42.895 9.119 40.711 1.00 66.00 117 GLN A O 1
ATOM 924 N N . GLU A 1 118 ? -44.362 8.186 42.159 1.00 56.81 118 GLU A N 1
ATOM 925 C CA . GLU A 1 118 ? -44.762 9.407 42.839 1.00 56.81 118 GLU A CA 1
ATOM 926 C C . GLU A 1 118 ? -43.503 9.892 43.555 1.00 56.81 118 GLU A C 1
ATOM 928 O O . GLU A 1 118 ? -43.163 9.443 44.647 1.00 56.81 118 GLU A O 1
ATOM 933 N N . ARG A 1 119 ? -42.721 10.742 42.884 1.00 48.62 119 ARG A N 1
ATOM 934 C CA . ARG A 1 119 ? -41.739 11.572 43.562 1.00 48.62 119 ARG A CA 1
ATOM 935 C C . ARG A 1 119 ? -42.575 12.563 44.356 1.00 48.62 119 ARG A C 1
ATOM 937 O O . ARG A 1 119 ? -42.858 13.660 43.880 1.00 48.62 119 ARG A O 1
ATOM 944 N N . GLU A 1 120 ? -43.058 12.113 45.510 1.00 48.72 120 GLU A N 1
ATOM 945 C CA . GLU A 1 120 ? -43.457 13.002 46.584 1.00 48.72 120 GLU A CA 1
ATOM 946 C C . GLU A 1 120 ? -42.257 13.915 46.855 1.00 48.72 120 GLU A C 1
ATOM 948 O O . GLU A 1 120 ? -41.156 13.437 47.120 1.00 48.72 120 GLU A O 1
ATOM 953 N N . THR A 1 121 ? -42.504 15.206 46.613 1.00 37.81 121 THR A N 1
ATOM 954 C CA . THR A 1 121 ? -41.886 16.409 47.201 1.00 37.81 121 THR A CA 1
ATOM 955 C C . THR A 1 121 ? -40.478 16.297 47.772 1.00 37.81 121 THR A C 1
ATOM 957 O O . THR A 1 121 ? -40.306 15.620 48.809 1.00 37.81 121 THR A O 1
#

pLDDT: mean 84.42, std 15.63, range [31.98, 98.44]

Radius of gyration: 32.5 Å; chains: 1; bounding box: 72×36×86 Å

InterPro domains:
  IPR002514 Transposase IS3/IS911family [PF01527] (15-84)
  IPR009057 Homedomain-like superfamily [SSF46689] (17-99)

Secondary structure (DSSP, 8-state):
-----------TTTS-HHHHHHHHHHHTT--HHHHHHHHHHTT--HHHHHHHHHHHHHHTSTTSPPHHHHHHHHHHHHHHHHHHHHHHHHHHHHHHHHHHHHHHHHHHHHHHHHS------